Protein AF-A0A1Y3BU12-F1 (afdb_monomer_lite)

Organism: Euroglyphus maynei (NCBI:txid6958)

Sequence (138 aa):
IGLIFGVIACLGGLSGVLIGYSCSRYFRSRYPTADSWVCAIGVAVSIPCIVLSIALARQSPTISWLSIFLAVTFLSTNWSVVVDILLYVIIPQRRSTAQSLQILTSHILGDASSPFIIGAISDAFSSDFDKFHIQDSF

Radius of gyration: 19.68 Å; chains: 1; bounding box: 40×34×64 Å

InterPro domains:
  IPR036259 MFS transporter superfamily [G3DSA:1.20.1250.20] (1-132)
  IPR036259 MFS transporter superfamily [SSF103473] (1-126)
  IPR044770 Protein spinster-like [PTHR23505] (2-123)

Secondary structure (DSSP, 8-state):
-HHHHHHHHHHHHHHHHHHHHHHHHHHTTT-TTHHHHHHHHHHHHHHHHHHHHHHHTTT-HHHHHHHHHHHHHHHHHHHHHHHHHHHHHS-GGGHHHHHHHHHHHHIIIIITTHHHHHHHHHHHHHHHHHHHHHHTT-

pLDDT: mean 81.28, std 9.52, range [46.22, 91.56]

Foldseek 3Di:
DVVLVVVLLVVLLVLLLVVLVVQCVVCVVPDPPCLVVLLVVLQVLLVVLQVVLVVCVVPDVVSSSVSVSSSSSSVSSNVNSVLVVLVVPDDPVCSVVVVVVVVVVCCVVPVVVVCVVVVVVVVVVVVVVVVVVVVVVD

Structure (mmCIF, N/CA/C/O backbone):
data_AF-A0A1Y3BU12-F1
#
_entry.id   AF-A0A1Y3BU12-F1
#
loop_
_atom_site.group_PDB
_atom_site.id
_atom_site.type_symbol
_atom_site.label_atom_id
_atom_site.label_alt_id
_atom_site.label_comp_id
_atom_site.label_asym_id
_atom_site.label_entity_id
_atom_site.label_seq_id
_atom_site.pdbx_PDB_ins_code
_atom_site.Cartn_x
_atom_site.Cartn_y
_atom_site.Cartn_z
_atom_site.occupancy
_atom_site.B_iso_or_equiv
_atom_site.auth_seq_id
_atom_site.auth_comp_id
_atom_site.auth_asym_id
_atom_site.auth_atom_id
_atom_site.pdbx_PDB_model_num
ATOM 1 N N . ILE A 1 1 ? 20.374 3.500 -6.522 1.00 61.66 1 ILE A N 1
ATOM 2 C CA . ILE A 1 1 ? 18.938 3.643 -6.874 1.00 61.66 1 ILE A CA 1
ATOM 3 C C . ILE A 1 1 ? 18.002 3.155 -5.760 1.00 61.66 1 ILE A C 1
ATOM 5 O O . ILE A 1 1 ? 17.102 3.898 -5.392 1.00 61.66 1 ILE A O 1
ATOM 9 N N . GLY A 1 2 ? 18.248 1.978 -5.161 1.00 78.12 2 GLY A N 1
ATOM 10 C CA . GLY A 1 2 ? 17.360 1.393 -4.141 1.00 78.12 2 GLY A CA 1
ATOM 11 C C . GLY A 1 2 ? 17.158 2.240 -2.879 1.00 78.12 2 GLY A C 1
ATOM 12 O O . GLY A 1 2 ? 16.048 2.310 -2.373 1.00 78.12 2 GLY A O 1
ATOM 13 N N . LEU A 1 3 ? 18.187 2.959 -2.416 1.00 82.94 3 LEU A N 1
ATOM 14 C CA . LEU A 1 3 ? 18.082 3.849 -1.248 1.00 82.94 3 LEU A CA 1
ATOM 15 C C . LEU A 1 3 ? 17.156 5.053 -1.493 1.00 82.94 3 LEU A C 1
ATOM 17 O O . LEU A 1 3 ? 16.362 5.403 -0.629 1.00 82.94 3 LEU A O 1
ATOM 21 N N . ILE A 1 4 ? 17.213 5.651 -2.687 1.00 84.06 4 ILE A N 1
ATOM 22 C CA . ILE A 1 4 ? 16.357 6.786 -3.074 1.00 84.06 4 ILE A CA 1
ATOM 23 C C . ILE A 1 4 ? 14.900 6.324 -3.167 1.00 84.06 4 ILE A C 1
ATOM 25 O O . ILE A 1 4 ? 14.011 6.974 -2.624 1.00 84.06 4 ILE A O 1
ATOM 29 N N . PHE A 1 5 ? 14.672 5.156 -3.772 1.00 84.31 5 PHE A N 1
ATOM 30 C CA . PHE A 1 5 ? 13.352 4.530 -3.803 1.00 84.31 5 PHE A CA 1
ATOM 31 C C . PHE A 1 5 ? 12.827 4.206 -2.410 1.00 84.31 5 PHE A C 1
ATOM 33 O O . PHE A 1 5 ? 11.685 4.534 -2.108 1.00 84.31 5 PHE A O 1
ATOM 40 N N . GLY A 1 6 ? 13.669 3.641 -1.545 1.00 85.62 6 GLY A N 1
ATOM 41 C CA . GLY A 1 6 ? 13.305 3.341 -0.165 1.00 85.62 6 GLY A CA 1
ATOM 42 C C . GLY A 1 6 ? 12.889 4.590 0.611 1.00 85.62 6 GLY A C 1
ATOM 43 O O . GLY A 1 6 ? 11.844 4.586 1.248 1.00 85.62 6 GLY A O 1
ATOM 44 N N . VAL A 1 7 ? 13.649 5.686 0.509 1.00 89.94 7 VAL A N 1
ATOM 45 C CA . VAL A 1 7 ? 13.309 6.951 1.186 1.00 89.94 7 VAL A CA 1
ATOM 46 C C . VAL A 1 7 ? 11.988 7.522 0.668 1.00 89.94 7 VAL A C 1
ATOM 48 O O . VAL A 1 7 ? 11.132 7.899 1.467 1.00 89.94 7 VAL A O 1
ATOM 51 N N . ILE A 1 8 ? 11.791 7.546 -0.653 1.00 87.50 8 ILE A N 1
ATOM 52 C CA . ILE A 1 8 ? 10.550 8.036 -1.269 1.00 87.50 8 ILE A CA 1
ATOM 53 C C . ILE A 1 8 ? 9.361 7.166 -0.852 1.00 87.50 8 ILE A C 1
ATOM 55 O O . ILE A 1 8 ? 8.314 7.703 -0.500 1.00 87.50 8 ILE A O 1
ATOM 59 N N . ALA A 1 9 ? 9.523 5.842 -0.827 1.00 87.44 9 ALA A N 1
ATOM 60 C CA . ALA A 1 9 ? 8.484 4.913 -0.398 1.00 87.44 9 ALA A CA 1
ATOM 61 C C . ALA A 1 9 ? 8.147 5.069 1.092 1.00 87.44 9 ALA A C 1
ATOM 63 O O . ALA A 1 9 ? 6.972 5.085 1.447 1.00 87.44 9 ALA A O 1
ATOM 64 N N . CYS A 1 10 ? 9.146 5.256 1.961 1.00 91.00 10 CYS A N 1
ATOM 65 C CA . CYS A 1 10 ? 8.927 5.522 3.383 1.00 91.00 10 CYS A CA 1
ATOM 66 C C . CYS A 1 10 ? 8.157 6.829 3.603 1.00 91.00 10 CYS A C 1
ATOM 68 O O . CYS A 1 10 ? 7.181 6.848 4.352 1.00 91.00 10 CYS A O 1
ATOM 70 N N . LEU A 1 11 ? 8.564 7.913 2.935 1.00 91.44 11 LEU A N 1
ATOM 71 C CA . LEU A 1 11 ? 7.882 9.206 3.034 1.00 91.44 11 LEU A CA 1
ATOM 72 C C . LEU A 1 11 ? 6.470 9.143 2.442 1.00 91.44 11 LEU A C 1
ATOM 74 O O . LEU A 1 11 ? 5.544 9.695 3.030 1.00 91.44 11 LEU A O 1
ATOM 78 N N . GLY A 1 12 ? 6.304 8.448 1.313 1.00 88.81 12 GLY A N 1
ATOM 79 C CA . GLY A 1 12 ? 5.022 8.260 0.638 1.00 88.81 12 GLY A CA 1
AT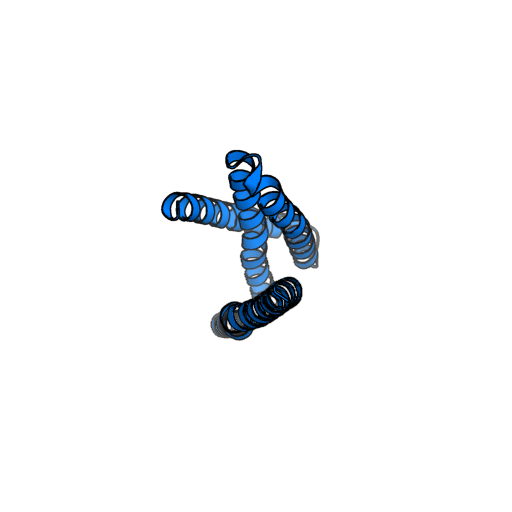OM 80 C C . GLY A 1 12 ? 4.058 7.405 1.454 1.00 88.81 12 GLY A C 1
ATOM 81 O O . GLY A 1 12 ? 2.874 7.718 1.538 1.00 88.81 12 GLY A O 1
ATOM 82 N N . GLY A 1 13 ? 4.565 6.363 2.113 1.00 88.31 13 GLY A N 1
ATOM 83 C CA . GLY A 1 13 ? 3.792 5.540 3.038 1.00 88.31 13 GLY A CA 1
ATOM 84 C C . GLY A 1 13 ? 3.366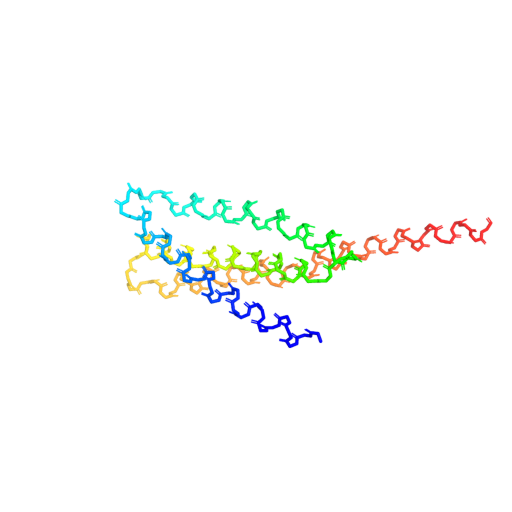 6.325 4.276 1.00 88.31 13 GLY A C 1
ATOM 85 O O . GLY A 1 13 ? 2.192 6.326 4.637 1.00 88.31 13 GLY A O 1
ATOM 86 N N . LEU A 1 14 ? 4.288 7.070 4.896 1.00 89.88 14 LEU A N 1
ATOM 87 C CA . LEU A 1 14 ? 3.970 7.881 6.073 1.00 89.88 14 LEU A CA 1
ATOM 88 C C . LEU A 1 14 ? 2.933 8.968 5.747 1.00 89.88 14 LEU A C 1
ATOM 90 O O . LEU A 1 14 ? 1.962 9.135 6.488 1.00 89.88 14 LEU A O 1
ATOM 94 N N . SER A 1 15 ? 3.098 9.671 4.621 1.00 89.94 15 SER A N 1
ATOM 95 C CA . SER A 1 15 ? 2.119 10.658 4.158 1.00 89.94 15 SER A CA 1
ATOM 96 C C . SER A 1 15 ? 0.774 10.004 3.832 1.00 89.94 15 SER A C 1
ATOM 98 O O . SER A 1 15 ? -0.265 10.542 4.208 1.00 89.94 15 SER A O 1
ATOM 100 N N . GLY A 1 16 ? 0.776 8.817 3.220 1.00 86.19 16 GLY A N 1
ATOM 101 C CA . GLY A 1 16 ? -0.427 8.060 2.872 1.00 86.19 16 GLY A CA 1
ATOM 102 C C . GLY A 1 16 ? -1.238 7.607 4.082 1.00 86.19 16 GLY A C 1
ATOM 103 O O . GLY A 1 16 ? -2.466 7.718 4.068 1.00 86.19 16 GLY A O 1
ATOM 104 N N . VAL A 1 17 ? -0.572 7.170 5.155 1.00 86.94 17 VAL A N 1
ATOM 105 C CA . VAL A 1 17 ? -1.229 6.818 6.425 1.00 86.94 17 VAL A CA 1
ATOM 106 C C . VAL A 1 17 ? -1.823 8.057 7.093 1.00 86.94 17 VAL A C 1
ATOM 108 O O . VAL A 1 17 ? -2.973 8.023 7.524 1.00 86.94 17 VAL A O 1
ATOM 111 N N . LEU A 1 18 ? -1.083 9.171 7.147 1.00 86.81 18 LEU A N 1
ATOM 112 C CA . LEU A 1 18 ? -1.574 10.418 7.746 1.00 86.81 18 LEU A CA 1
ATOM 113 C C . LEU A 1 18 ? -2.779 10.985 6.986 1.00 86.81 18 LEU A C 1
ATOM 115 O O . LEU A 1 18 ? -3.774 11.381 7.603 1.00 86.81 18 LEU A O 1
ATOM 119 N N . ILE A 1 19 ? -2.703 10.997 5.653 1.00 84.94 19 ILE A N 1
ATOM 120 C CA . ILE A 1 19 ? -3.798 11.424 4.779 1.00 84.94 19 ILE A CA 1
ATOM 121 C C . ILE A 1 19 ? -4.988 10.477 4.941 1.00 84.94 19 ILE A C 1
ATOM 123 O O . ILE A 1 19 ? -6.103 10.952 5.132 1.00 84.94 19 ILE A O 1
ATOM 127 N N . GLY A 1 20 ? -4.763 9.162 4.945 1.00 81.94 20 GLY A N 1
ATOM 128 C CA . GLY A 1 20 ? -5.818 8.162 5.103 1.00 81.94 20 GLY A CA 1
ATOM 129 C C . GLY A 1 20 ? -6.546 8.262 6.437 1.00 81.94 20 GLY A C 1
ATOM 130 O O . GLY A 1 20 ? -7.773 8.335 6.466 1.00 81.94 20 GLY A O 1
ATOM 131 N N . TYR A 1 21 ? -5.798 8.378 7.534 1.00 81.12 21 TYR A N 1
ATOM 132 C CA . TYR A 1 21 ? -6.354 8.606 8.865 1.00 81.12 21 TYR A CA 1
ATOM 133 C C . TYR A 1 21 ? -7.163 9.908 8.935 1.00 81.12 21 TYR A C 1
ATOM 135 O O . TYR A 1 21 ? -8.276 9.926 9.464 1.00 81.12 21 TYR A O 1
ATOM 143 N N . SER A 1 22 ? -6.630 10.998 8.374 1.00 80.12 22 SER A N 1
ATOM 144 C CA . SER A 1 22 ? -7.318 12.295 8.360 1.00 80.12 22 SER A CA 1
ATOM 145 C C . SER A 1 22 ? -8.592 12.248 7.516 1.00 80.12 22 SER A C 1
ATOM 147 O O . SER A 1 22 ? -9.611 12.812 7.914 1.00 80.12 22 SER A O 1
ATOM 149 N N . CYS A 1 23 ? -8.553 11.542 6.383 1.00 75.94 23 CYS A N 1
ATOM 150 C CA . CYS A 1 23 ? -9.686 11.376 5.482 1.00 75.94 23 CYS A CA 1
ATOM 151 C C . CYS A 1 23 ? -10.793 10.534 6.131 1.00 75.94 23 CYS A C 1
ATOM 153 O O . CYS A 1 23 ? -11.929 11.002 6.179 1.00 75.94 23 CYS A O 1
ATOM 155 N N . SER A 1 24 ? -10.471 9.378 6.735 1.00 73.56 24 SER A N 1
ATOM 156 C CA . SER A 1 24 ? -11.446 8.586 7.509 1.00 73.56 24 SER A CA 1
ATOM 157 C C . SER A 1 24 ? -12.022 9.400 8.662 1.00 73.56 24 SER A C 1
ATOM 159 O O . SER A 1 24 ? -13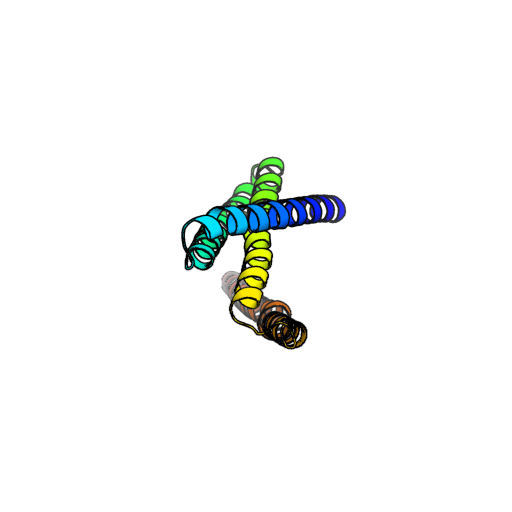.236 9.459 8.821 1.00 73.56 24 SER A O 1
ATOM 161 N N . ARG A 1 25 ? -11.199 10.134 9.424 1.00 72.50 25 ARG A N 1
ATOM 162 C CA . ARG A 1 25 ? -11.698 10.964 10.532 1.00 72.50 25 ARG A CA 1
ATOM 163 C C . ARG A 1 25 ? -12.643 12.076 10.063 1.00 72.50 25 ARG A C 1
ATOM 165 O O . ARG A 1 25 ? -13.637 12.347 10.735 1.00 72.50 25 ARG A O 1
ATOM 172 N N . TYR A 1 26 ? -12.349 12.710 8.927 1.00 70.69 26 TYR A N 1
ATOM 173 C CA . TYR A 1 26 ? -13.195 13.753 8.345 1.00 70.69 26 TYR A CA 1
ATOM 174 C C . TYR A 1 26 ? -14.517 13.182 7.810 1.00 70.69 26 TYR A C 1
ATOM 176 O O . TYR A 1 26 ? -15.590 13.704 8.120 1.00 70.69 26 TYR A O 1
ATOM 184 N N . PHE A 1 27 ? -14.463 12.072 7.071 1.00 64.81 27 PHE A N 1
ATOM 185 C CA . PHE A 1 27 ? -15.646 11.443 6.478 1.00 64.81 27 PHE A CA 1
ATOM 186 C C . PHE A 1 27 ? -16.545 10.729 7.497 1.00 64.81 27 PHE A C 1
ATOM 188 O O . PHE A 1 27 ? -17.768 10.717 7.330 1.00 64.81 27 PHE A O 1
ATOM 195 N N . ARG A 1 28 ? -15.976 10.236 8.603 1.00 63.62 28 ARG A N 1
ATOM 196 C CA . ARG A 1 28 ? -16.711 9.591 9.703 1.00 63.62 28 ARG A CA 1
ATOM 197 C C . ARG A 1 28 ? -17.672 10.530 10.433 1.00 63.62 28 ARG A C 1
ATOM 199 O O . ARG A 1 28 ? -18.638 10.072 11.032 1.00 63.62 28 ARG A O 1
ATOM 206 N N . SER A 1 29 ? -17.461 11.844 10.333 1.00 59.81 29 SER A N 1
ATOM 207 C CA . SER A 1 29 ? -18.394 12.861 10.843 1.00 59.81 29 SER A CA 1
ATOM 208 C C . SER A 1 29 ? -19.672 12.990 9.994 1.00 59.81 29 SER A C 1
ATOM 210 O O . SER A 1 29 ? -20.668 13.562 10.442 1.00 59.81 29 SER A O 1
ATOM 212 N N . ARG A 1 30 ? -19.668 12.482 8.751 1.00 57.28 30 ARG A N 1
ATOM 213 C CA . ARG A 1 30 ? -20.749 12.726 7.786 1.00 57.28 30 ARG A CA 1
ATOM 214 C C . ARG A 1 30 ? -21.471 11.467 7.310 1.00 57.28 30 ARG A C 1
ATOM 216 O O . ARG A 1 30 ? -22.689 11.536 7.189 1.00 57.28 30 ARG A O 1
ATOM 223 N N . TYR A 1 31 ? -20.781 10.342 7.081 1.00 57.38 31 TYR A N 1
ATOM 224 C CA . TYR A 1 31 ? -21.422 9.116 6.580 1.00 57.38 31 TYR A CA 1
ATOM 225 C C . TYR A 1 31 ? -20.736 7.826 7.077 1.00 57.38 31 TYR A C 1
ATOM 227 O O . TYR A 1 31 ? -19.531 7.677 6.888 1.00 57.38 31 TYR A O 1
ATOM 235 N N . PRO A 1 32 ? -21.484 6.848 7.630 1.00 60.12 32 PRO A N 1
ATOM 236 C CA . PRO A 1 32 ? -20.940 5.567 8.106 1.00 60.12 32 PRO A CA 1
ATOM 237 C C . PRO A 1 32 ? -20.476 4.608 6.990 1.00 60.12 32 PRO A C 1
ATOM 239 O O . PRO A 1 32 ? -19.854 3.595 7.281 1.00 60.12 32 PRO A O 1
ATOM 242 N N . THR A 1 33 ? -20.765 4.903 5.718 1.00 64.44 33 THR A N 1
ATOM 243 C CA . THR A 1 33 ? -20.348 4.105 4.544 1.00 64.44 33 THR A CA 1
ATOM 244 C C . THR A 1 33 ? -19.233 4.761 3.726 1.00 64.44 33 THR A C 1
ATOM 246 O O . THR A 1 33 ? -18.867 4.268 2.656 1.00 64.44 33 THR A O 1
ATOM 249 N N . ALA A 1 34 ? -18.701 5.890 4.190 1.00 65.12 34 ALA A N 1
ATOM 250 C CA . ALA A 1 34 ? -17.737 6.668 3.426 1.00 65.12 34 ALA A CA 1
ATOM 251 C C . ALA A 1 34 ? -16.358 6.009 3.306 1.00 65.12 34 ALA A C 1
ATOM 253 O O . ALA A 1 34 ? -15.672 6.236 2.312 1.00 65.12 34 ALA A O 1
ATOM 254 N N . ASP A 1 35 ? -15.966 5.163 4.259 1.00 71.19 35 ASP A N 1
ATOM 255 C CA . ASP A 1 35 ? -14.644 4.528 4.256 1.00 71.19 35 ASP A CA 1
ATOM 256 C C . ASP A 1 35 ? -14.421 3.660 3.003 1.00 71.19 35 ASP A C 1
ATOM 258 O O . ASP A 1 35 ? -13.340 3.658 2.413 1.00 71.19 35 ASP A O 1
ATOM 262 N N . SER A 1 36 ? -15.476 3.002 2.509 1.00 73.00 36 SER A N 1
ATOM 263 C CA . SER A 1 36 ? -15.403 2.197 1.283 1.00 73.00 36 SER A CA 1
ATOM 264 C C . SER A 1 36 ? -15.238 3.061 0.021 1.00 73.00 36 SER A C 1
ATOM 266 O O . SER A 1 36 ? -14.500 2.692 -0.891 1.00 73.00 36 SER A O 1
ATOM 268 N N . TRP A 1 37 ? -15.840 4.256 -0.005 1.00 77.69 37 TRP A N 1
ATOM 269 C CA . TRP A 1 37 ? -15.680 5.218 -1.103 1.00 77.69 37 TRP A CA 1
ATOM 270 C C . TRP A 1 37 ? -14.274 5.816 -1.149 1.00 77.69 37 TRP A C 1
ATOM 272 O O . TRP A 1 37 ? -13.690 5.925 -2.226 1.00 77.69 37 TRP A O 1
ATOM 282 N N . VAL A 1 38 ? -13.707 6.162 0.010 1.00 80.00 38 VAL A N 1
ATOM 283 C CA . VAL A 1 38 ? -12.332 6.678 0.107 1.00 80.00 38 VAL A CA 1
ATOM 284 C C . VAL A 1 38 ? -11.330 5.630 -0.385 1.00 80.00 38 VAL A C 1
ATOM 286 O O . VAL A 1 38 ? -10.412 5.962 -1.135 1.00 80.00 38 VAL A O 1
ATOM 289 N N . CYS A 1 39 ? -11.545 4.357 -0.039 1.00 83.44 39 CYS A N 1
ATOM 290 C CA . CYS A 1 39 ? -10.745 3.246 -0.550 1.00 83.44 39 CYS A CA 1
ATOM 291 C C . CYS A 1 39 ? -10.867 3.094 -2.077 1.00 83.44 39 CYS A C 1
ATOM 293 O O . CYS A 1 39 ? -9.852 3.065 -2.775 1.00 83.44 39 CYS A O 1
ATOM 295 N N . ALA A 1 40 ? -12.095 3.064 -2.607 1.00 84.56 40 ALA A N 1
ATOM 296 C CA . ALA A 1 40 ? -12.331 2.905 -4.040 1.00 84.56 40 ALA A CA 1
ATOM 297 C C . ALA A 1 40 ? -11.676 4.026 -4.861 1.00 84.56 40 ALA A C 1
ATOM 299 O O . ALA A 1 40 ? -10.997 3.749 -5.848 1.00 84.56 40 ALA A O 1
ATOM 300 N N . ILE A 1 41 ? -11.818 5.282 -4.425 1.00 85.25 41 ILE A N 1
ATOM 301 C CA . ILE A 1 41 ? -11.200 6.436 -5.089 1.00 85.25 41 ILE A CA 1
ATOM 302 C C . ILE A 1 41 ? -9.672 6.370 -4.972 1.00 85.25 41 ILE A C 1
ATOM 304 O O . ILE A 1 41 ? -8.980 6.606 -5.959 1.00 85.25 41 ILE A O 1
ATOM 308 N N . GLY A 1 42 ? -9.132 6.001 -3.806 1.00 84.88 42 GLY A N 1
ATOM 309 C CA . GLY A 1 42 ? -7.686 5.863 -3.608 1.00 84.88 42 GLY A CA 1
ATOM 310 C C . GLY A 1 42 ? -7.057 4.834 -4.551 1.00 84.88 42 GLY A C 1
ATOM 311 O O . GLY A 1 42 ? -6.060 5.125 -5.212 1.00 84.88 42 GLY A O 1
ATOM 312 N N . VAL A 1 43 ? -7.674 3.657 -4.688 1.00 86.19 43 VAL A N 1
ATOM 313 C CA . VAL A 1 43 ? -7.203 2.616 -5.618 1.00 86.19 43 VAL A CA 1
ATOM 314 C C . VAL A 1 43 ? -7.404 3.047 -7.073 1.00 86.19 43 VAL A C 1
ATOM 316 O O . VAL A 1 43 ? -6.487 2.904 -7.882 1.00 86.19 43 VAL A O 1
ATOM 319 N N . ALA A 1 44 ? -8.555 3.642 -7.402 1.00 89.75 44 ALA A N 1
ATOM 320 C CA . ALA A 1 44 ? -8.843 4.128 -8.749 1.00 89.75 44 ALA A CA 1
ATOM 321 C C . ALA A 1 44 ? -7.871 5.224 -9.211 1.00 89.75 44 ALA A C 1
ATOM 323 O O . ALA A 1 44 ? -7.565 5.283 -10.396 1.00 89.75 44 ALA A O 1
ATOM 324 N N . VAL A 1 45 ? -7.364 6.065 -8.302 1.00 87.69 45 VAL A N 1
ATOM 325 C CA . VAL A 1 45 ? -6.343 7.087 -8.597 1.00 87.69 45 VAL A CA 1
ATOM 326 C C . VAL A 1 45 ? -4.930 6.491 -8.620 1.00 87.69 45 VAL A C 1
ATOM 328 O O . VAL A 1 45 ? -4.096 6.923 -9.416 1.00 87.69 45 VAL A O 1
ATOM 331 N N . SER A 1 46 ? -4.652 5.471 -7.803 1.00 88.44 46 SER A N 1
ATOM 332 C CA . SER A 1 46 ? -3.341 4.808 -7.774 1.00 88.44 46 SER A CA 1
ATOM 333 C C . SER A 1 46 ? -3.020 4.103 -9.101 1.00 88.44 46 SER A C 1
ATOM 335 O O . SER A 1 46 ? -1.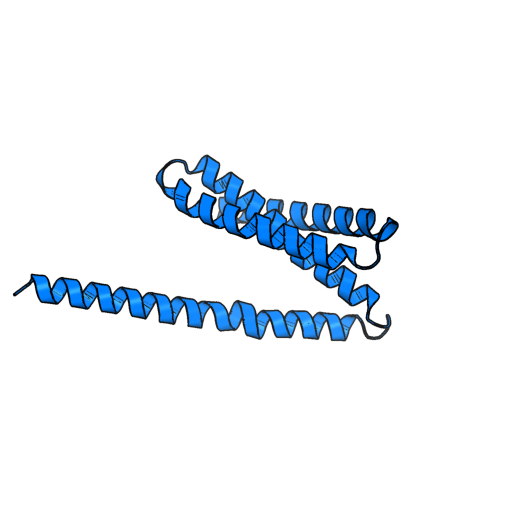927 4.281 -9.636 1.00 88.44 46 SER A O 1
ATOM 337 N N . ILE A 1 47 ? -3.987 3.391 -9.695 1.00 88.88 47 ILE A N 1
ATOM 338 C CA . ILE A 1 47 ? -3.815 2.649 -10.960 1.00 88.88 47 ILE A CA 1
ATOM 339 C C . ILE A 1 47 ? -3.277 3.524 -12.112 1.00 88.88 47 ILE A C 1
ATOM 341 O O . ILE A 1 47 ? -2.206 3.207 -12.638 1.00 88.88 47 ILE A O 1
ATOM 345 N N . PRO A 1 48 ? -3.944 4.625 -12.523 1.00 88.44 48 PRO A N 1
ATOM 346 C CA . PRO A 1 48 ? -3.449 5.465 -13.605 1.00 88.44 48 PRO A CA 1
ATOM 347 C C . PRO A 1 48 ? -2.113 6.108 -13.239 1.00 88.44 48 PRO A C 1
ATOM 349 O O . PRO A 1 48 ? -1.279 6.279 -14.117 1.00 88.44 48 PRO A O 1
ATOM 352 N N . CYS A 1 49 ? -1.864 6.406 -11.961 1.00 85.81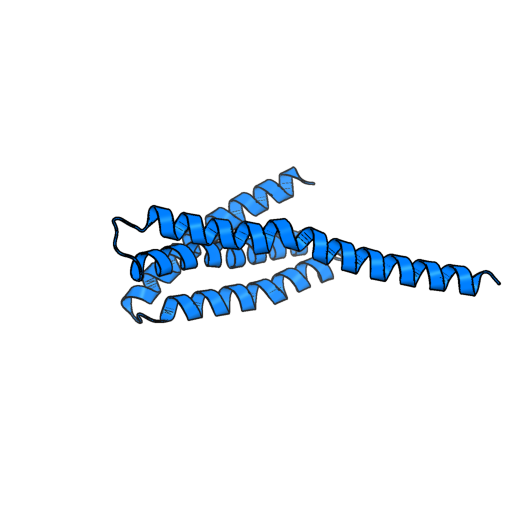 49 CYS A N 1
ATOM 353 C CA . CYS A 1 49 ? -0.602 6.988 -11.512 1.00 85.81 49 CYS A CA 1
ATOM 354 C C . CYS A 1 49 ? 0.583 6.012 -11.673 1.00 85.81 49 CYS A C 1
ATOM 356 O O . CYS A 1 49 ? 1.653 6.412 -12.136 1.00 85.81 49 CYS A O 1
ATOM 358 N N . ILE A 1 50 ? 0.377 4.721 -11.382 1.00 86.50 50 ILE A N 1
ATOM 359 C CA . ILE A 1 50 ? 1.376 3.661 -11.612 1.00 86.50 50 ILE A CA 1
ATOM 360 C C . ILE A 1 50 ? 1.631 3.476 -13.111 1.00 86.50 50 ILE A C 1
ATOM 362 O O . ILE A 1 50 ? 2.783 3.441 -13.540 1.00 86.50 50 ILE A O 1
ATOM 366 N N . VAL A 1 51 ? 0.573 3.412 -13.924 1.00 87.75 51 VAL A N 1
ATOM 367 C CA . VAL A 1 51 ? 0.706 3.292 -15.386 1.00 87.75 51 VAL A CA 1
ATOM 368 C C . VAL A 1 51 ? 1.464 4.491 -15.964 1.00 87.75 51 VAL A C 1
ATOM 370 O O . VAL A 1 51 ? 2.366 4.317 -16.784 1.00 87.75 51 VAL A O 1
ATOM 373 N N . LEU A 1 52 ? 1.159 5.703 -15.489 1.00 85.00 52 LEU A N 1
ATOM 374 C CA . LEU A 1 52 ? 1.846 6.927 -15.896 1.00 85.00 52 LEU A CA 1
ATOM 375 C C . LEU A 1 52 ? 3.328 6.896 -15.497 1.00 85.00 52 LEU A C 1
ATOM 377 O O . LEU A 1 52 ? 4.187 7.260 -16.296 1.00 85.00 52 LEU A O 1
ATOM 381 N N . SER A 1 53 ? 3.646 6.407 -14.295 1.00 85.06 53 SER A N 1
ATOM 382 C CA . SER A 1 53 ? 5.029 6.243 -13.839 1.00 85.06 53 SER A CA 1
ATOM 383 C C . SER A 1 53 ? 5.839 5.327 -14.762 1.00 85.06 53 SER A C 1
ATOM 385 O O . SER A 1 53 ? 6.970 5.679 -15.114 1.00 85.06 53 SER A O 1
ATOM 387 N N . ILE A 1 54 ? 5.261 4.197 -15.182 1.00 84.06 54 ILE A N 1
ATOM 388 C CA . ILE A 1 54 ? 5.915 3.230 -16.073 1.00 84.06 54 ILE A CA 1
ATOM 389 C C . ILE A 1 54 ? 6.074 3.821 -17.479 1.00 84.06 54 ILE A C 1
ATOM 391 O O . ILE A 1 54 ? 7.158 3.746 -18.058 1.00 84.06 54 ILE A O 1
ATOM 395 N N . ALA A 1 55 ? 5.034 4.468 -18.014 1.00 84.69 55 ALA A N 1
ATOM 396 C CA . ALA A 1 55 ? 5.075 5.089 -19.337 1.00 84.69 55 ALA A CA 1
ATOM 397 C C . ALA A 1 55 ? 6.126 6.213 -19.426 1.00 84.69 55 ALA A C 1
ATOM 399 O O . ALA A 1 55 ? 6.860 6.312 -20.412 1.00 84.69 55 ALA A O 1
ATOM 400 N N . LEU A 1 56 ? 6.243 7.038 -18.379 1.00 80.75 56 LEU A N 1
ATOM 401 C CA . LEU A 1 56 ? 7.191 8.156 -18.334 1.00 80.75 56 LEU A CA 1
ATOM 402 C C . LEU A 1 56 ? 8.587 7.758 -17.837 1.00 80.75 56 LEU A C 1
ATOM 404 O O . LEU A 1 56 ? 9.505 8.581 -17.913 1.00 80.75 56 LEU A O 1
ATOM 408 N N . ALA A 1 57 ? 8.786 6.509 -17.399 1.00 77.06 57 ALA A N 1
ATOM 409 C CA . ALA A 1 57 ? 10.071 6.023 -16.896 1.00 77.06 57 ALA A CA 1
ATOM 410 C C . ALA A 1 57 ? 11.217 6.218 -17.905 1.00 77.06 57 ALA A C 1
ATOM 412 O O . ALA A 1 57 ? 12.346 6.496 -17.507 1.00 77.06 57 ALA A O 1
ATOM 413 N N . ARG A 1 58 ? 10.927 6.121 -19.213 1.00 69.94 58 ARG A N 1
ATOM 414 C CA . ARG A 1 58 ? 11.925 6.287 -20.286 1.00 69.94 58 ARG A CA 1
ATOM 415 C C . ARG A 1 58 ? 12.190 7.741 -20.685 1.00 69.94 58 ARG A C 1
ATOM 417 O O . ARG A 1 58 ? 13.262 8.013 -21.211 1.00 69.94 58 ARG A O 1
ATOM 424 N N . GLN A 1 59 ? 11.239 8.655 -20.476 1.00 76.44 59 GLN A N 1
ATOM 425 C CA . GLN A 1 59 ? 11.345 10.042 -20.955 1.00 76.44 59 GLN A CA 1
ATOM 426 C C . GLN A 1 59 ? 11.821 11.016 -19.875 1.00 76.44 59 GLN A C 1
ATOM 428 O O . GLN A 1 59 ? 12.510 11.985 -20.182 1.00 76.44 59 GLN A O 1
ATOM 433 N N . SER A 1 60 ? 11.438 10.811 -18.611 1.00 79.44 60 SER A N 1
ATOM 434 C CA . SER A 1 60 ? 11.763 11.748 -17.531 1.00 79.44 60 SER A CA 1
ATOM 435 C C . SER A 1 60 ? 11.781 11.048 -16.170 1.00 79.44 60 SER A C 1
ATOM 437 O O . SER A 1 60 ? 10.719 10.849 -15.569 1.00 79.44 60 SER A O 1
ATOM 439 N N . PRO A 1 61 ? 12.970 10.722 -15.625 1.00 79.12 61 PRO A N 1
ATOM 440 C CA . PRO A 1 61 ? 13.072 9.996 -14.362 1.00 79.12 61 PRO A CA 1
ATOM 441 C C . PRO A 1 61 ? 12.419 10.771 -13.210 1.00 79.12 61 PRO A C 1
ATOM 443 O O . PRO A 1 61 ? 11.723 10.177 -12.395 1.00 79.12 61 PRO A O 1
ATOM 446 N N . THR A 1 62 ? 12.553 12.099 -13.172 1.00 82.94 62 THR A N 1
ATOM 447 C CA . THR A 1 62 ? 12.008 12.954 -12.103 1.00 82.94 62 THR A CA 1
ATOM 448 C C . THR A 1 62 ? 10.482 12.869 -11.978 1.00 82.94 62 THR A C 1
ATOM 450 O O . THR A 1 62 ? 9.959 12.775 -10.870 1.00 82.94 62 THR A O 1
ATOM 453 N N . ILE A 1 63 ? 9.758 12.859 -13.103 1.00 82.94 63 ILE A N 1
ATOM 454 C CA . ILE A 1 63 ? 8.285 12.785 -13.111 1.00 82.94 63 ILE A CA 1
ATOM 455 C C . ILE A 1 63 ? 7.816 11.380 -12.719 1.00 82.94 63 ILE A C 1
ATOM 457 O O . ILE A 1 63 ? 6.819 11.231 -12.008 1.00 82.94 63 ILE A O 1
ATOM 461 N N . SER A 1 64 ? 8.563 10.351 -13.127 1.00 85.62 64 SER A N 1
ATOM 462 C CA . SER A 1 64 ? 8.291 8.976 -12.712 1.00 85.62 64 SER A CA 1
ATOM 463 C C . SER A 1 64 ? 8.444 8.817 -11.195 1.00 85.62 64 SER A C 1
ATOM 465 O O . SER A 1 64 ? 7.536 8.293 -10.557 1.00 85.62 64 SER A O 1
ATOM 467 N N . TRP A 1 65 ? 9.501 9.375 -10.587 1.00 84.44 65 TRP A N 1
ATOM 468 C CA . TRP A 1 65 ? 9.686 9.371 -9.127 1.00 84.44 65 TRP A CA 1
ATOM 469 C C . TRP A 1 65 ? 8.539 10.049 -8.367 1.00 84.44 65 TRP A C 1
ATOM 471 O O . TRP A 1 65 ? 8.079 9.519 -7.356 1.00 84.44 65 TRP A O 1
ATOM 481 N N . LEU A 1 66 ? 8.045 11.190 -8.860 1.00 85.88 66 LEU A N 1
ATOM 482 C CA . LEU A 1 66 ? 6.912 11.891 -8.247 1.00 85.88 66 LEU A CA 1
ATOM 483 C C . LEU A 1 66 ? 5.600 11.102 -8.385 1.00 85.88 66 LEU A C 1
ATOM 485 O O . LEU A 1 66 ? 4.805 11.045 -7.449 1.00 85.88 66 LEU A O 1
ATOM 489 N N . SER A 1 67 ? 5.391 10.460 -9.535 1.00 85.50 67 SER A N 1
ATOM 490 C CA . SER A 1 67 ? 4.208 9.626 -9.779 1.00 85.50 67 SER A CA 1
ATOM 491 C C . SER A 1 67 ? 4.224 8.367 -8.907 1.00 85.50 67 SER A C 1
ATOM 493 O O . SER A 1 67 ? 3.200 8.007 -8.338 1.00 85.50 67 SER A O 1
ATOM 495 N N . ILE A 1 68 ? 5.393 7.745 -8.710 1.00 88.62 68 ILE A N 1
ATOM 496 C CA . ILE A 1 68 ? 5.568 6.630 -7.762 1.00 88.62 68 ILE A CA 1
ATOM 497 C C . ILE A 1 68 ? 5.232 7.082 -6.346 1.00 88.62 68 ILE A C 1
ATOM 499 O O . ILE A 1 68 ? 4.514 6.379 -5.642 1.00 88.62 68 ILE A O 1
ATOM 503 N N . PHE A 1 69 ? 5.725 8.251 -5.931 1.00 88.94 69 PHE A N 1
ATOM 504 C CA . PHE A 1 69 ? 5.417 8.796 -4.613 1.00 88.94 69 PHE A CA 1
ATOM 505 C C . PHE A 1 69 ? 3.904 8.942 -4.409 1.00 88.94 69 PHE A C 1
ATOM 507 O O . PHE A 1 69 ? 3.375 8.414 -3.434 1.00 88.94 69 PHE A O 1
ATOM 514 N N . LEU A 1 70 ? 3.195 9.566 -5.360 1.00 87.00 70 LEU A N 1
ATOM 515 C CA . LEU A 1 70 ? 1.734 9.680 -5.311 1.00 87.00 70 LEU A CA 1
ATOM 516 C C . LEU A 1 70 ? 1.058 8.305 -5.268 1.00 87.00 70 LEU A C 1
ATOM 518 O O . LEU A 1 70 ? 0.214 8.065 -4.406 1.00 87.00 70 LEU A O 1
ATOM 522 N N . ALA A 1 71 ? 1.438 7.397 -6.166 1.00 88.94 71 ALA A N 1
ATOM 523 C CA . ALA A 1 71 ? 0.872 6.056 -6.234 1.00 88.94 71 ALA A CA 1
ATOM 524 C C . ALA A 1 71 ? 1.011 5.298 -4.906 1.00 88.94 71 ALA A C 1
ATOM 526 O O . ALA A 1 71 ? 0.032 4.710 -4.438 1.00 88.94 71 ALA A O 1
ATOM 527 N N . VAL A 1 72 ? 2.194 5.357 -4.283 1.00 89.62 72 VAL A N 1
ATOM 528 C CA . VAL A 1 72 ? 2.482 4.751 -2.975 1.00 89.62 72 VAL A CA 1
ATOM 529 C C . VAL A 1 72 ? 1.665 5.417 -1.871 1.00 89.62 72 VAL A C 1
ATOM 531 O O . VAL A 1 72 ? 1.103 4.713 -1.036 1.00 89.62 72 VAL A O 1
ATOM 534 N N . THR A 1 73 ? 1.533 6.745 -1.877 1.00 88.62 73 THR A N 1
ATOM 535 C CA . THR A 1 73 ? 0.699 7.477 -0.913 1.00 88.62 73 THR A CA 1
ATOM 536 C C . THR A 1 73 ? -0.763 7.037 -0.982 1.00 88.62 73 THR A C 1
ATOM 538 O O . THR A 1 73 ? -1.332 6.668 0.046 1.00 88.62 73 THR A O 1
ATOM 541 N N . PHE A 1 74 ? -1.358 6.989 -2.178 1.00 85.69 74 PHE A N 1
ATOM 542 C CA . PHE A 1 74 ? -2.746 6.545 -2.356 1.00 85.69 74 PHE A CA 1
ATOM 543 C C . PHE A 1 74 ? -2.945 5.067 -2.007 1.00 85.69 74 PHE A C 1
ATOM 545 O O . PHE A 1 74 ? -3.946 4.704 -1.387 1.00 85.69 74 PHE A O 1
ATOM 552 N N . LEU A 1 75 ? -1.984 4.209 -2.356 1.00 86.44 75 LEU A N 1
ATOM 553 C CA . LEU A 1 75 ? -2.044 2.789 -2.017 1.00 86.44 75 LEU A CA 1
ATOM 554 C C . LEU A 1 75 ? -1.920 2.567 -0.501 1.00 86.44 75 LEU A C 1
ATOM 556 O O . LEU A 1 75 ? -2.634 1.744 0.069 1.00 86.44 75 LEU A O 1
ATOM 560 N N . SER A 1 76 ? -1.060 3.335 0.172 1.00 86.19 76 SER A N 1
ATOM 561 C CA . SER A 1 76 ? -0.853 3.247 1.619 1.00 86.19 76 SER A CA 1
ATOM 562 C C . SER A 1 76 ? -2.067 3.736 2.419 1.00 86.19 76 SER A C 1
ATOM 564 O O . SER A 1 76 ? -2.372 3.181 3.477 1.00 86.19 76 SER A O 1
ATOM 566 N N . THR A 1 77 ? -2.837 4.690 1.883 1.00 82.75 77 THR A N 1
ATOM 567 C CA . THR A 1 77 ? -4.125 5.097 2.463 1.00 82.75 77 THR A CA 1
ATOM 568 C C . THR A 1 77 ? -5.096 3.919 2.613 1.00 82.75 77 THR A C 1
ATOM 570 O O . THR A 1 77 ? -5.740 3.811 3.656 1.00 82.75 77 THR A O 1
ATOM 573 N N . ASN A 1 78 ? -5.156 2.990 1.649 1.00 85.69 78 ASN A N 1
ATOM 574 C CA . ASN A 1 78 ? -6.022 1.804 1.739 1.00 85.69 78 ASN A CA 1
ATOM 575 C C . ASN A 1 78 ? -5.716 0.957 2.988 1.00 85.69 78 ASN A C 1
ATOM 577 O O . ASN A 1 78 ? -6.628 0.521 3.688 1.00 85.69 78 ASN A O 1
ATOM 581 N N . TRP A 1 79 ? -4.433 0.792 3.323 1.00 82.88 79 TRP A N 1
ATOM 582 C CA . TRP A 1 79 ? -4.017 0.027 4.502 1.00 82.88 79 TRP A CA 1
ATOM 583 C C . TRP A 1 79 ? -4.519 0.667 5.806 1.00 82.88 79 TRP A C 1
ATOM 585 O O . TRP A 1 79 ? -4.988 -0.031 6.703 1.00 82.88 79 TRP A O 1
ATOM 595 N N . SER A 1 80 ? -4.507 2.003 5.887 1.00 84.12 80 SER A N 1
ATOM 596 C CA . SER A 1 80 ? -5.063 2.742 7.029 1.00 84.12 80 SER A CA 1
ATOM 597 C C . SER A 1 80 ? -6.588 2.613 7.128 1.00 84.12 80 SER A C 1
ATOM 599 O O . SER A 1 80 ? -7.116 2.437 8.225 1.00 84.12 80 SER A O 1
ATOM 601 N N . VAL A 1 81 ? -7.297 2.700 5.999 1.00 83.56 81 VAL A N 1
ATOM 602 C CA . VAL A 1 81 ? -8.770 2.635 5.945 1.00 83.56 81 VAL A CA 1
ATOM 603 C C . VAL A 1 81 ? -9.276 1.254 6.367 1.00 83.56 81 VAL A C 1
ATOM 605 O O . VAL A 1 81 ? -10.229 1.138 7.136 1.00 83.56 81 VAL A O 1
ATOM 608 N N . VAL A 1 82 ? -8.591 0.194 5.936 1.00 83.69 82 VAL A N 1
ATOM 609 C CA . VAL A 1 82 ? -8.913 -1.189 6.307 1.00 83.69 82 VAL A CA 1
ATOM 610 C C . VAL A 1 82 ? -8.913 -1.393 7.829 1.00 83.69 82 VAL A C 1
ATOM 612 O O . VAL A 1 82 ? -9.810 -2.053 8.359 1.00 83.69 82 VAL A O 1
ATOM 615 N N . VAL A 1 83 ? -7.942 -0.810 8.540 1.00 85.00 83 VAL A N 1
ATOM 616 C CA . VAL A 1 83 ? -7.829 -0.935 10.002 1.00 85.00 83 VAL A CA 1
ATOM 617 C C . VAL A 1 83 ? -8.951 -0.174 10.716 1.00 85.00 83 VAL A C 1
ATOM 619 O O . VAL A 1 83 ? -9.440 -0.647 11.746 1.00 85.00 83 VAL A O 1
ATOM 622 N N . ASP A 1 84 ? -9.380 0.971 10.177 1.00 84.12 84 ASP A N 1
ATOM 623 C CA . ASP A 1 84 ? -10.481 1.772 10.731 1.00 84.12 84 ASP A CA 1
ATOM 624 C C . ASP A 1 84 ? -11.850 1.084 10.566 1.00 84.12 84 ASP A C 1
ATOM 626 O O . ASP A 1 84 ? -12.664 1.066 11.497 1.00 84.12 84 ASP A O 1
ATOM 630 N N . ILE A 1 85 ? -12.071 0.425 9.421 1.00 82.44 85 ILE A N 1
ATOM 631 C CA . ILE A 1 85 ? -13.263 -0.401 9.169 1.00 82.44 85 ILE A CA 1
ATOM 632 C C . ILE A 1 85 ? -13.274 -1.624 10.095 1.00 82.44 85 ILE A C 1
ATOM 634 O O . ILE A 1 85 ? -14.292 -1.927 10.719 1.00 82.44 85 ILE A O 1
ATOM 638 N N . LEU A 1 86 ? -12.142 -2.322 10.231 1.00 84.44 86 LEU A N 1
ATOM 639 C CA . LEU A 1 86 ? -12.043 -3.511 11.084 1.00 84.44 86 LEU A CA 1
ATOM 640 C C . LEU A 1 86 ? -12.337 -3.178 12.552 1.00 84.44 86 LEU A C 1
ATOM 642 O O . LEU A 1 86 ? -12.995 -3.934 13.264 1.00 84.44 86 LEU A O 1
ATOM 646 N N . LEU A 1 87 ? -11.895 -2.002 12.987 1.00 83.88 87 LEU A N 1
ATOM 647 C CA . LEU A 1 87 ? -12.203 -1.448 14.295 1.00 83.88 87 LEU A CA 1
ATOM 648 C C . LEU A 1 87 ? -13.688 -1.208 14.550 1.00 83.88 87 LEU A C 1
ATOM 650 O O . LEU A 1 87 ? -14.140 -1.326 15.686 1.00 83.88 87 LEU A O 1
ATOM 654 N N . TYR A 1 88 ? -14.420 -0.812 13.513 1.00 78.81 88 TYR A N 1
ATOM 655 C CA . TYR A 1 88 ? -15.841 -0.512 13.609 1.00 78.81 88 TYR A CA 1
ATOM 656 C C . TYR A 1 88 ? -16.694 -1.780 13.736 1.00 78.81 88 TYR A C 1
ATOM 658 O O . TYR A 1 88 ? -17.668 -1.795 14.483 1.00 78.81 88 TYR A O 1
ATOM 666 N N . VAL A 1 89 ? -16.320 -2.849 13.032 1.00 81.94 89 VAL A N 1
ATOM 667 C CA . VAL A 1 89 ? -17.131 -4.073 12.932 1.00 81.94 89 VAL A CA 1
ATOM 668 C C . VAL A 1 89 ? -16.889 -5.040 14.102 1.00 81.94 89 VAL A C 1
ATOM 670 O O . VAL A 1 89 ? -17.718 -5.910 14.368 1.00 81.94 89 VAL A O 1
ATOM 673 N N . ILE A 1 90 ? -15.766 -4.916 14.820 1.00 83.19 90 ILE A N 1
ATOM 674 C CA . ILE A 1 90 ? -15.284 -5.961 15.733 1.00 83.19 90 ILE A CA 1
ATOM 675 C C . ILE A 1 90 ? -15.209 -5.472 17.178 1.00 83.19 90 ILE A C 1
ATOM 677 O O . ILE A 1 90 ? -14.685 -4.406 17.487 1.00 83.19 90 ILE A O 1
ATOM 681 N N . ILE A 1 91 ? -15.694 -6.314 18.091 1.00 83.31 91 ILE A N 1
ATOM 682 C CA . ILE A 1 91 ? -15.699 -6.077 19.539 1.00 83.31 91 ILE A CA 1
ATOM 683 C C . ILE A 1 91 ? -14.244 -5.950 20.047 1.00 83.31 91 ILE A C 1
ATOM 685 O O . ILE A 1 91 ? -13.405 -6.790 19.700 1.00 83.31 91 ILE A O 1
ATOM 689 N N . PRO A 1 92 ? -13.921 -4.963 20.910 1.00 79.62 92 PRO A N 1
ATOM 690 C CA . PRO A 1 92 ? -12.545 -4.572 21.246 1.00 79.62 92 PRO A CA 1
ATOM 691 C C . PRO A 1 92 ? -11.650 -5.712 21.748 1.00 79.62 92 PRO A C 1
ATOM 693 O O . PRO A 1 92 ? -10.461 -5.736 21.437 1.00 79.62 92 PRO A O 1
ATOM 696 N N . GLN A 1 93 ? -12.205 -6.698 22.458 1.00 84.31 93 GLN A N 1
ATOM 697 C CA . GLN A 1 93 ? -11.432 -7.833 22.975 1.00 84.31 93 GLN A CA 1
ATOM 698 C C . GLN A 1 93 ? -10.943 -8.814 21.895 1.00 84.31 93 GLN A C 1
ATOM 700 O O . GLN A 1 93 ? -10.020 -9.581 22.150 1.00 84.31 93 GLN A O 1
ATOM 705 N N . ARG A 1 94 ? -11.521 -8.793 20.685 1.00 81.25 94 ARG A N 1
ATOM 706 C CA . ARG A 1 94 ? -11.132 -9.677 19.566 1.00 81.25 94 ARG A CA 1
ATOM 707 C C . ARG A 1 94 ? -10.505 -8.937 18.382 1.00 81.25 94 ARG A C 1
ATOM 709 O O . ARG A 1 94 ? -10.229 -9.545 17.352 1.00 81.25 94 ARG A O 1
ATOM 716 N N . ARG A 1 95 ? -10.234 -7.636 18.517 1.00 85.81 95 ARG A N 1
ATOM 717 C CA . ARG A 1 95 ? -9.660 -6.819 17.438 1.00 85.81 95 ARG A CA 1
ATOM 718 C C . ARG A 1 95 ? -8.289 -7.332 16.977 1.00 85.81 95 ARG A C 1
ATOM 720 O O . ARG A 1 95 ? -8.029 -7.371 15.781 1.00 85.81 95 ARG A O 1
ATOM 727 N N . SER A 1 96 ? -7.433 -7.745 17.914 1.00 85.31 96 SER A N 1
ATOM 728 C CA . SER A 1 96 ? -6.061 -8.185 17.612 1.00 85.31 96 SER A CA 1
ATOM 729 C C . SER A 1 96 ? -6.029 -9.441 16.735 1.00 85.31 96 SER A C 1
ATOM 731 O O . SER A 1 96 ? -5.323 -9.478 15.729 1.00 85.31 96 SER A O 1
ATOM 733 N N . THR A 1 97 ? -6.860 -10.439 17.055 1.00 89.88 97 THR A N 1
ATOM 734 C CA . THR A 1 97 ? -6.949 -11.677 16.267 1.00 89.88 97 THR A CA 1
ATOM 735 C C . THR A 1 97 ? -7.588 -11.443 14.905 1.00 89.88 97 THR A C 1
ATOM 737 O O . THR A 1 97 ? -7.172 -12.034 13.917 1.00 89.88 97 THR A O 1
ATOM 740 N N . ALA A 1 98 ? -8.585 -10.564 14.816 1.00 88.38 98 ALA A N 1
ATOM 741 C CA . ALA A 1 98 ? -9.188 -10.241 13.532 1.00 88.38 98 ALA A CA 1
ATOM 742 C C . ALA A 1 98 ? -8.233 -9.474 12.607 1.00 88.38 98 ALA A C 1
ATOM 744 O O . ALA A 1 98 ? -8.151 -9.778 11.419 1.00 88.38 98 ALA A O 1
ATOM 745 N N . GLN A 1 99 ? -7.475 -8.521 13.152 1.00 88.50 99 GLN A N 1
ATOM 746 C CA . GLN A 1 99 ? -6.463 -7.793 12.394 1.00 88.50 99 GLN A CA 1
ATOM 747 C C . GLN A 1 99 ? -5.343 -8.729 11.919 1.00 88.50 99 GLN A C 1
ATOM 749 O O . GLN A 1 99 ? -4.909 -8.630 10.773 1.00 88.50 99 GLN A O 1
ATOM 754 N N . SER A 1 100 ? -4.892 -9.664 12.763 1.00 89.69 100 SER A N 1
ATOM 755 C CA . SER A 1 100 ? -3.869 -10.632 12.358 1.00 89.69 100 SER A CA 1
ATOM 756 C C . SER A 1 100 ? -4.373 -11.586 11.276 1.00 89.69 100 SER A C 1
ATOM 758 O O . SER A 1 100 ? -3.641 -11.838 10.325 1.00 89.69 100 SER A O 1
ATOM 760 N N . LEU A 1 101 ? -5.624 -12.053 11.353 1.00 90.31 101 LEU A N 1
ATOM 761 C CA . LEU A 1 101 ? -6.237 -12.866 10.297 1.00 90.31 101 LEU A CA 1
ATOM 762 C C . LEU A 1 101 ? -6.352 -12.104 8.977 1.00 90.31 101 LEU A C 1
ATOM 764 O O . LEU A 1 101 ? -6.064 -12.667 7.922 1.00 90.31 101 LEU A O 1
ATOM 768 N N . GLN A 1 102 ? -6.728 -10.826 9.024 1.00 89.06 102 GLN A N 1
ATOM 769 C CA . GLN A 1 102 ? -6.785 -9.986 7.833 1.00 89.06 102 GLN A CA 1
ATOM 770 C C . GLN A 1 102 ? -5.407 -9.852 7.176 1.00 89.06 102 GLN A C 1
ATOM 772 O O . GLN A 1 102 ? -5.274 -10.067 5.975 1.00 89.06 102 GLN A O 1
ATOM 777 N N . ILE A 1 103 ? -4.379 -9.535 7.966 1.00 89.44 103 ILE A N 1
ATOM 778 C CA . ILE A 1 103 ? -3.002 -9.390 7.484 1.00 89.44 103 ILE A CA 1
ATOM 779 C C . ILE A 1 103 ? -2.471 -10.727 6.950 1.00 89.44 103 ILE A C 1
ATOM 781 O O . ILE A 1 103 ? -1.891 -10.763 5.870 1.00 89.44 103 ILE A O 1
ATOM 785 N N . LEU A 1 104 ? -2.719 -11.833 7.656 1.00 91.56 104 LEU A N 1
ATOM 786 C CA . LEU A 1 104 ? -2.312 -13.175 7.238 1.00 91.56 104 LEU A CA 1
ATOM 787 C C . LEU A 1 104 ? -2.958 -13.567 5.906 1.00 91.56 104 LEU A C 1
ATOM 789 O O . LEU A 1 104 ? -2.274 -14.060 5.012 1.00 91.56 104 LEU A O 1
ATOM 793 N N . THR A 1 105 ? -4.252 -13.284 5.746 1.00 89.06 105 THR A N 1
ATOM 794 C CA . THR A 1 105 ? -4.975 -13.528 4.491 1.00 89.06 105 THR A CA 1
ATOM 795 C C . THR A 1 105 ? -4.386 -12.693 3.354 1.00 89.06 105 THR A C 1
ATOM 797 O O . THR A 1 105 ? -4.098 -13.233 2.287 1.00 89.06 105 THR A O 1
ATOM 800 N N . SER A 1 106 ? -4.129 -11.403 3.593 1.00 87.31 106 SER A N 1
ATOM 801 C CA . SER A 1 106 ? -3.505 -10.514 2.608 1.00 87.31 106 SER A CA 1
ATOM 802 C C . SER A 1 106 ? -2.071 -10.910 2.254 1.00 87.31 106 SER A C 1
ATOM 804 O O . SER A 1 106 ? -1.684 -10.748 1.106 1.00 87.31 106 SER A O 1
ATOM 806 N N .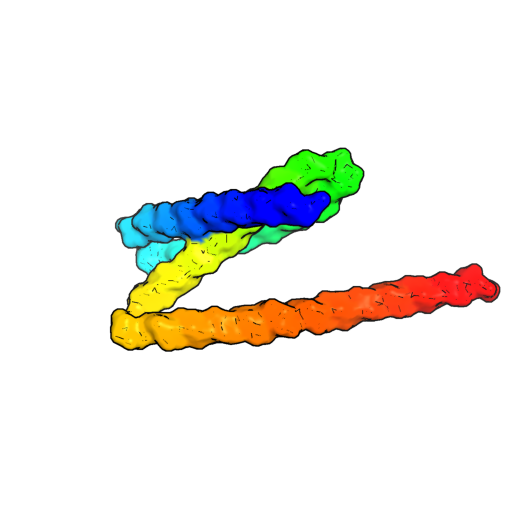 HIS A 1 107 ? -1.278 -11.449 3.181 1.00 88.31 107 HIS A N 1
ATOM 807 C CA . HIS A 1 107 ? 0.088 -11.890 2.875 1.00 88.31 107 HIS A CA 1
ATOM 808 C C . HIS A 1 107 ? 0.118 -13.197 2.087 1.00 88.31 107 HIS A C 1
ATOM 810 O O . HIS A 1 107 ? 0.864 -13.305 1.116 1.00 88.31 107 HIS A O 1
ATOM 816 N N . ILE A 1 108 ? -0.695 -14.184 2.477 1.00 89.81 108 ILE A N 1
ATOM 817 C CA . ILE A 1 108 ? -0.755 -15.465 1.762 1.00 89.81 108 ILE A CA 1
ATOM 818 C C . ILE A 1 108 ? -1.280 -15.246 0.339 1.00 89.81 108 ILE A C 1
ATOM 820 O O . ILE A 1 108 ? -0.726 -15.782 -0.617 1.00 89.81 108 ILE A O 1
ATOM 824 N N . LEU A 1 109 ? -2.332 -14.438 0.182 1.00 85.69 109 LEU A N 1
ATOM 825 C CA . LEU A 1 109 ? -2.926 -14.186 -1.129 1.00 85.69 109 LEU A CA 1
ATOM 826 C C . LEU A 1 109 ? -2.219 -13.086 -1.918 1.00 85.69 109 LEU A C 1
ATOM 828 O O . LEU A 1 109 ? -2.271 -13.112 -3.137 1.00 85.69 109 LEU A O 1
ATOM 832 N N . GLY A 1 110 ? -1.592 -12.113 -1.272 1.00 82.00 110 GLY A N 1
ATOM 833 C CA . GLY A 1 110 ? -0.919 -11.002 -1.939 1.00 82.00 110 GLY A CA 1
ATOM 834 C C . GLY A 1 110 ? 0.547 -11.317 -2.187 1.00 82.00 110 GLY A C 1
ATOM 835 O O . GLY A 1 110 ? 0.934 -11.637 -3.305 1.00 82.00 110 GLY A O 1
ATOM 836 N N . ASP A 1 111 ? 1.360 -11.256 -1.136 1.00 78.44 111 ASP A N 1
ATOM 837 C CA . ASP A 1 111 ? 2.822 -11.317 -1.254 1.00 78.44 111 ASP A CA 1
ATOM 838 C C . ASP A 1 111 ? 3.355 -12.698 -1.639 1.00 78.44 111 ASP A C 1
ATOM 840 O O . ASP A 1 111 ? 4.339 -12.783 -2.369 1.00 78.44 111 ASP A O 1
ATOM 844 N N . ALA A 1 112 ? 2.727 -13.781 -1.174 1.00 85.19 112 ALA A N 1
ATOM 845 C CA . ALA A 1 112 ? 3.168 -15.127 -1.536 1.00 85.19 112 ALA A CA 1
ATOM 846 C C . ALA A 1 112 ? 2.670 -15.552 -2.928 1.00 85.19 112 ALA A C 1
ATOM 848 O O . ALA A 1 112 ? 3.378 -16.265 -3.637 1.00 85.19 112 ALA A O 1
ATOM 849 N N . SER A 1 113 ? 1.476 -15.110 -3.343 1.00 86.38 113 SER A N 1
ATOM 850 C CA . SER A 1 113 ? 0.898 -15.520 -4.631 1.00 86.38 113 SER A CA 1
ATOM 851 C C . SER A 1 113 ? 1.347 -14.645 -5.809 1.00 86.38 113 SER A C 1
ATOM 853 O O . SER A 1 113 ? 1.559 -15.155 -6.910 1.00 86.38 113 SER A O 1
ATOM 855 N N . SER A 1 114 ? 1.555 -13.343 -5.583 1.00 86.88 114 SER A N 1
ATOM 856 C CA . SER A 1 114 ? 1.903 -12.372 -6.627 1.00 86.88 114 SER A CA 1
ATOM 857 C C . SER A 1 114 ? 3.170 -12.748 -7.418 1.00 86.88 114 SER A C 1
ATOM 859 O O . SER A 1 114 ? 3.084 -12.823 -8.645 1.00 86.88 114 SER A O 1
ATOM 861 N N . PRO A 1 115 ? 4.319 -13.100 -6.799 1.00 86.81 115 PRO A N 1
ATOM 862 C CA . PRO A 1 115 ? 5.525 -13.440 -7.553 1.00 86.81 115 PRO A CA 1
ATOM 863 C C . PRO A 1 115 ? 5.344 -14.683 -8.428 1.00 86.81 115 PRO A C 1
ATOM 865 O O . PRO A 1 115 ? 5.908 -14.744 -9.515 1.00 86.81 115 PRO A O 1
ATOM 868 N N . PHE A 1 116 ? 4.540 -15.653 -7.980 1.00 86.31 116 PHE A N 1
ATOM 869 C CA . PHE A 1 116 ? 4.252 -16.861 -8.752 1.00 86.31 116 PHE A CA 1
ATOM 870 C C . PHE A 1 116 ? 3.460 -16.534 -10.024 1.00 86.31 116 PHE A C 1
ATOM 872 O O . PHE A 1 116 ? 3.793 -17.014 -11.104 1.00 86.31 116 PHE A O 1
ATOM 879 N N . ILE A 1 117 ? 2.451 -15.666 -9.909 1.00 87.12 117 ILE A N 1
ATOM 880 C CA . ILE A 1 117 ? 1.614 -15.245 -11.039 1.00 87.12 117 ILE A CA 1
ATOM 881 C C . ILE A 1 117 ? 2.415 -14.371 -12.011 1.00 87.12 117 ILE A C 1
ATOM 883 O O . ILE A 1 117 ? 2.393 -14.624 -13.214 1.00 87.12 117 ILE A O 1
ATOM 887 N N . ILE A 1 118 ? 3.153 -13.371 -11.510 1.00 87.38 118 ILE A N 1
ATOM 888 C CA . ILE A 1 118 ? 3.996 -12.511 -12.356 1.00 87.38 118 ILE A CA 1
ATOM 889 C C . ILE A 1 118 ? 5.093 -13.337 -13.037 1.00 87.38 118 ILE A C 1
ATOM 891 O O . ILE A 1 118 ? 5.341 -13.134 -14.222 1.00 87.38 118 ILE A O 1
ATOM 895 N N . GLY A 1 119 ? 5.716 -14.276 -12.320 1.00 87.56 119 GLY A N 1
ATOM 896 C CA . GLY A 1 119 ? 6.731 -15.174 -12.870 1.00 87.56 119 GLY A CA 1
ATOM 897 C C . GLY A 1 119 ? 6.180 -16.035 -14.004 1.00 87.56 119 GLY A C 1
ATOM 898 O O . GLY A 1 119 ? 6.717 -15.999 -15.103 1.00 87.56 119 GLY A O 1
ATOM 899 N N . ALA A 1 120 ? 5.045 -16.707 -13.788 1.00 89.62 120 ALA A N 1
ATOM 900 C CA . ALA A 1 120 ? 4.409 -17.529 -14.819 1.00 89.62 120 ALA A CA 1
ATOM 901 C C . ALA A 1 120 ? 4.023 -16.724 -16.075 1.00 89.62 120 ALA A C 1
ATOM 903 O O . ALA A 1 120 ? 4.187 -17.201 -17.197 1.00 89.62 120 ALA A O 1
ATOM 904 N N . ILE A 1 121 ? 3.533 -15.492 -15.898 1.00 89.44 121 ILE A N 1
ATOM 905 C CA . ILE A 1 121 ? 3.226 -14.585 -17.011 1.00 89.44 121 ILE A CA 1
ATOM 906 C C . ILE A 1 121 ? 4.516 -14.155 -17.728 1.00 89.44 121 ILE A C 1
ATOM 908 O O . ILE A 1 121 ? 4.563 -14.164 -18.956 1.00 89.44 121 ILE A O 1
ATOM 912 N N . SER A 1 122 ? 5.568 -13.807 -16.981 1.00 87.69 122 SER A N 1
ATOM 913 C CA . SER A 1 122 ? 6.872 -13.435 -17.540 1.00 87.69 122 SER A CA 1
ATOM 914 C C . SER A 1 122 ? 7.471 -14.571 -18.370 1.00 87.69 122 SER A C 1
ATOM 916 O O . SER A 1 122 ? 7.914 -14.336 -19.491 1.00 87.69 122 SER A O 1
ATOM 918 N N . ASP A 1 123 ? 7.423 -15.802 -17.860 1.00 88.19 123 ASP A N 1
ATOM 919 C CA . ASP A 1 123 ? 7.938 -16.988 -18.549 1.00 88.19 123 ASP A CA 1
ATOM 920 C C . ASP A 1 123 ? 7.142 -17.289 -19.831 1.00 88.19 123 ASP A C 1
ATOM 922 O O . ASP A 1 123 ? 7.715 -17.647 -20.866 1.00 88.19 123 ASP A O 1
ATOM 926 N N . ALA A 1 124 ? 5.820 -17.080 -19.807 1.00 87.00 124 ALA A N 1
ATOM 927 C CA . ALA A 1 124 ? 4.979 -17.206 -20.995 1.00 87.00 124 ALA A CA 1
ATOM 928 C C . ALA A 1 124 ? 5.376 -16.197 -22.089 1.00 87.00 124 ALA A C 1
ATOM 930 O O . ALA A 1 124 ? 5.528 -16.585 -23.246 1.00 87.00 124 ALA A O 1
ATOM 931 N N . PHE A 1 125 ? 5.621 -14.930 -21.736 1.00 83.94 125 PHE A N 1
ATOM 932 C CA . PHE A 1 125 ? 6.074 -13.920 -22.700 1.00 83.94 125 PHE A CA 1
ATOM 933 C C . PHE A 1 125 ? 7.502 -14.167 -23.204 1.00 83.94 125 PHE A C 1
ATOM 935 O O . PHE A 1 125 ? 7.773 -13.976 -24.388 1.00 83.94 125 PHE A O 1
ATOM 942 N N . SER A 1 126 ? 8.418 -14.609 -22.338 1.00 80.38 126 SER A N 1
ATOM 943 C CA . SER A 1 126 ? 9.794 -14.919 -22.741 1.00 80.38 126 SER A CA 1
ATOM 944 C C . SER A 1 126 ? 9.868 -16.116 -23.689 1.00 80.38 126 SER A C 1
ATOM 946 O O . SER A 1 126 ? 10.618 -16.071 -24.658 1.00 80.38 126 SER A O 1
ATOM 948 N N . SER A 1 127 ? 9.073 -17.164 -23.458 1.00 75.69 127 SER A N 1
ATOM 949 C CA . SER A 1 127 ? 9.043 -18.340 -24.340 1.00 75.69 127 SER A CA 1
ATOM 950 C C . SER A 1 127 ? 8.393 -18.072 -25.704 1.00 75.69 127 SER A C 1
ATOM 952 O O . SER A 1 127 ? 8.792 -18.682 -26.696 1.00 75.69 127 SER A O 1
ATOM 954 N N . ASP A 1 128 ? 7.424 -17.156 -25.780 1.00 76.00 128 ASP A N 1
ATOM 955 C CA . ASP A 1 128 ? 6.839 -16.697 -27.047 1.00 76.00 128 ASP A CA 1
ATOM 956 C C . ASP A 1 128 ? 7.847 -15.874 -27.870 1.00 76.00 128 ASP A C 1
ATOM 958 O O . ASP A 1 128 ? 8.013 -16.096 -29.070 1.00 76.00 128 ASP A O 1
ATOM 962 N N . PHE A 1 129 ? 8.612 -15.003 -27.201 1.00 70.81 129 PHE A N 1
ATOM 963 C CA . PHE A 1 129 ? 9.682 -14.221 -27.826 1.00 70.81 129 PHE A CA 1
ATOM 964 C C . PHE A 1 129 ? 10.822 -15.103 -28.369 1.00 70.81 129 PHE A C 1
ATOM 966 O O . PHE A 1 129 ? 11.333 -14.852 -29.461 1.00 70.81 129 PHE A O 1
ATOM 973 N N . ASP A 1 130 ? 11.197 -16.161 -27.644 1.00 69.06 130 ASP A N 1
ATOM 974 C CA . ASP A 1 130 ? 12.244 -17.104 -28.064 1.00 69.06 130 ASP A CA 1
ATOM 975 C C . ASP A 1 130 ? 11.822 -17.914 -29.307 1.00 69.06 130 ASP A C 1
ATOM 977 O O . ASP A 1 130 ? 12.595 -18.082 -30.252 1.00 69.06 130 ASP A O 1
ATOM 981 N N . LYS A 1 131 ? 10.546 -18.324 -29.377 1.00 61.91 131 LYS A N 1
ATOM 982 C CA . LYS A 1 131 ? 9.977 -18.996 -30.559 1.00 61.91 131 LYS A CA 1
ATOM 983 C C . LYS A 1 131 ? 9.948 -18.102 -31.797 1.00 61.91 131 LYS A C 1
ATOM 985 O O . LYS A 1 131 ? 10.197 -18.598 -32.893 1.00 61.91 131 LYS A O 1
ATOM 990 N N . PHE A 1 132 ? 9.665 -16.809 -31.634 1.00 63.94 132 PHE A N 1
ATOM 991 C CA . PHE A 1 132 ? 9.692 -15.850 -32.740 1.00 63.94 132 PHE A CA 1
ATOM 992 C C . PHE A 1 132 ? 11.112 -15.706 -33.321 1.00 63.94 132 PHE A C 1
ATOM 994 O O . PHE A 1 132 ? 11.291 -15.742 -34.533 1.00 63.94 132 PHE A O 1
ATOM 1001 N N . HIS A 1 133 ? 12.140 -15.666 -32.465 1.00 60.28 133 HIS A N 1
ATOM 1002 C CA . HIS A 1 133 ? 13.538 -15.535 -32.898 1.00 60.28 133 HIS A CA 1
ATOM 1003 C C . HIS A 1 133 ? 14.097 -16.785 -33.606 1.00 60.28 133 HIS A C 1
ATOM 1005 O O . HIS A 1 133 ? 14.927 -16.664 -34.511 1.00 60.28 133 HIS A O 1
ATOM 1011 N N . ILE A 1 134 ? 13.656 -17.988 -33.216 1.00 59.47 134 ILE A N 1
ATOM 1012 C CA . ILE A 1 134 ? 14.073 -19.240 -33.873 1.00 59.47 134 ILE A CA 1
ATOM 1013 C C . ILE A 1 134 ? 13.425 -19.393 -35.261 1.00 59.47 134 ILE A C 1
ATOM 1015 O O . ILE A 1 134 ? 14.052 -19.949 -36.159 1.00 59.47 134 ILE A O 1
ATOM 1019 N N . GLN A 1 135 ? 12.218 -18.857 -35.469 1.00 58.12 135 GLN A N 1
ATOM 1020 C CA . GLN A 1 135 ? 11.528 -18.893 -36.764 1.00 58.12 135 GLN A CA 1
ATOM 1021 C C . GLN A 1 135 ? 12.179 -17.969 -37.817 1.00 58.12 135 GLN A C 1
ATOM 1023 O O . GLN A 1 135 ? 12.210 -18.333 -38.986 1.00 58.12 135 GLN A O 1
ATOM 1028 N N . ASP A 1 136 ? 12.735 -16.819 -37.414 1.00 55.44 136 ASP A N 1
ATOM 1029 C CA . ASP A 1 136 ? 13.445 -15.878 -38.309 1.00 55.44 136 ASP A CA 1
ATOM 1030 C C . ASP A 1 136 ? 14.892 -16.312 -38.646 1.00 55.44 136 ASP A C 1
ATOM 1032 O O . ASP A 1 136 ? 15.574 -15.668 -39.444 1.00 55.44 136 ASP A O 1
ATOM 1036 N N . SER A 1 137 ? 15.381 -17.396 -38.032 1.00 53.00 137 SER A N 1
ATOM 1037 C CA . SER A 1 137 ? 16.742 -17.923 -38.228 1.00 53.00 137 SER A CA 1
ATOM 1038 C C . SER A 1 137 ? 16.825 -19.071 -39.253 1.00 53.00 137 SER A C 1
ATOM 1040 O O . SER A 1 137 ? 17.880 -19.704 -39.353 1.00 53.00 137 SER A O 1
ATOM 1042 N N . PHE A 1 138 ? 15.745 -19.354 -39.998 1.00 46.22 138 PHE A N 1
ATOM 1043 C CA . PHE A 1 138 ? 15.677 -20.403 -41.027 1.00 46.22 138 PHE A CA 1
ATOM 1044 C C . PHE A 1 138 ? 15.159 -19.882 -42.373 1.00 46.22 138 PHE A C 1
ATOM 1046 O O . PHE A 1 138 ? 14.211 -19.067 -42.373 1.00 46.22 138 PHE A O 1
#